Protein 3FFY (pdb70)

Radius of gyration: 12.68 Å; Cα contacts (8 Å, |Δi|>4): 204; chains: 1; bounding box: 30×30×28 Å

Solvent-accessible surface area: 6436 Å² total

CATH classification: 3.30.950.10

Organism: Bacteroides fragilis (strain ATCC 25285 / DSM 2151 / CCUG 4856 / JCM 11019 / LMG 10263 / NCTC 9343 / Onslow / VPI 2553 / EN-2) (NCBI:txid272559)

InterPro domains:
  IPR000878 Tetrapyrrole methylase [PF00590] (3-202)
  IPR008189 rRNA small subunit methyltransferase I [MF_01877] (3-221)
  IPR008189 rRNA small subunit methyltransferase I [PIRSF005917] (2-221)
  IPR008189 rRNA small subunit methyltransferase I [PTHR46111] (2-221)
  IPR008189 rRNA small subunit methyltransferase I [TIGR00096] (4-220)
  IPR008189 rRNA small subunit methyltransferase I [cd11648] (5-220)
  IPR014776 Tetrapyrrole methylase, subdomain 2 [G3DSA:3.30.950.10] (112-224)
  IPR014777 Tetrapyrrole methylase, subdomain 1 [G3DSA:3.40.1010.10] (1-111)
  IPR018063 SAM-dependent methyltransferase RsmI, conserved site [PS01296] (81-92)
  IPR035996 Tetrapyrrole methylase superfamily [SSF53790] (1-219)

Sequence (110 aa):
NATAFVPALVASGLPNEKFCFEGFLPQKKGRTKLKSLVDDEHRRTVFYESPHRRLLKTLTQFAEYFGPEERQVSVSREISKIHEETVRRGTLSELIEHFTATDDPRGEIVIVLAGI

Structure (mmCIF, N/CA/C/O backbone):
data_3FFY
#
_entry.id   3FFY
#
_cell.length_a   60.536
_cell.length_b   60.536
_cell.length_c   96.065
_cell.angle_alpha   90.000
_cell.angle_beta   90.000
_cell.angle_gamma   90.000
#
_symmetry.space_group_name_H-M   'P 41 21 2'
#
loop_
_entity.id
_entity.type
_entity.pdbx_description
1 polymer 'Putative tetrapyrrole (Corrin/porphyrin) methylase'
2 non-polymer 'SULFATE ION'
3 water water
#
loop_
_atom_site.group_PDB
_atom_site.id
_atom_site.type_symbol
_atom_site.label_atom_id
_atom_site.label_alt_id
_atom_site.label_comp_id
_atom_site.label_asym_id
_atom_site.label_entity_id
_atom_site.label_seq_id
_atom_site.pdbx_PDB_ins_code
_atom_site.Cartn_x
_atom_site.Cartn_y
_atom_site.Cartn_z
_atom_site.occupancy
_atom_site.B_iso_or_equiv
_atom_site.auth_seq_id
_atom_site.auth_comp_id
_atom_site.auth_asym_id
_atom_site.auth_atom_id
_atom_site.pdbx_PDB_model_num
ATOM 1 N N . ASN A 1 2 ? 1.522 16.873 12.352 1.00 44.45 111 ASN A N 1
ATOM 2 C CA . ASN A 1 2 ? 2.870 17.457 12.728 1.00 44.11 111 ASN A CA 1
ATOM 3 C C . ASN A 1 2 ? 3.119 18.947 12.333 1.00 42.56 111 ASN A C 1
ATOM 4 O O . ASN A 1 2 ? 3.221 19.298 11.141 1.00 41.36 111 ASN A O 1
ATOM 9 N N . ALA A 1 3 ? 3.266 19.789 13.378 1.00 40.78 112 ALA A N 1
ATOM 10 C CA . ALA A 1 3 ? 3.435 21.266 13.231 1.00 38.80 112 ALA A CA 1
ATOM 11 C C . ALA A 1 3 ? 4.742 21.689 12.515 1.00 36.37 112 ALA A C 1
ATOM 12 O O . ALA A 1 3 ? 4.723 22.633 11.756 1.00 35.85 112 ALA A O 1
ATOM 14 N N . THR A 1 4 ? 5.849 20.978 12.784 1.00 34.88 113 THR A N 1
ATOM 15 C CA . THR A 1 4 ? 7.188 21.265 12.237 1.00 33.61 113 THR A CA 1
ATOM 16 C C . THR A 1 4 ? 7.615 20.251 11.169 1.00 33.20 113 THR A C 1
ATOM 17 O O . THR A 1 4 ? 8.805 20.003 10.938 1.00 32.95 113 THR A O 1
ATOM 21 N N . ALA A 1 5 ? 6.597 19.719 10.489 1.00 32.66 114 ALA A N 1
ATOM 22 C CA . ALA A 1 5 ? 6.750 18.908 9.275 1.00 32.28 114 ALA A CA 1
ATOM 23 C C . ALA A 1 5 ? 7.564 19.630 8.197 1.00 31.37 114 ALA A C 1
ATOM 24 O O . ALA A 1 5 ? 8.199 18.982 7.356 1.00 31.15 114 ALA A O 1
ATOM 26 N N . PHE A 1 6 ? 7.535 20.964 8.205 1.00 29.23 115 PHE A N 1
ATOM 27 C CA . PHE A 1 6 ? 8.294 21.703 7.220 1.00 28.81 115 PHE A CA 1
ATOM 28 C C . PHE A 1 6 ? 9.792 21.461 7.298 1.00 28.28 115 PHE A C 1
ATOM 29 O O . PHE A 1 6 ? 10.453 21.538 6.270 1.00 27.46 115 PHE A O 1
ATOM 37 N N . VAL A 1 7 ? 10.319 21.161 8.485 1.00 29.31 116 VAL A N 1
ATOM 38 C CA . VAL A 1 7 ? 11.784 20.992 8.647 1.00 30.07 116 VAL A CA 1
ATOM 39 C C . VAL A 1 7 ? 12.313 19.875 7.701 1.00 3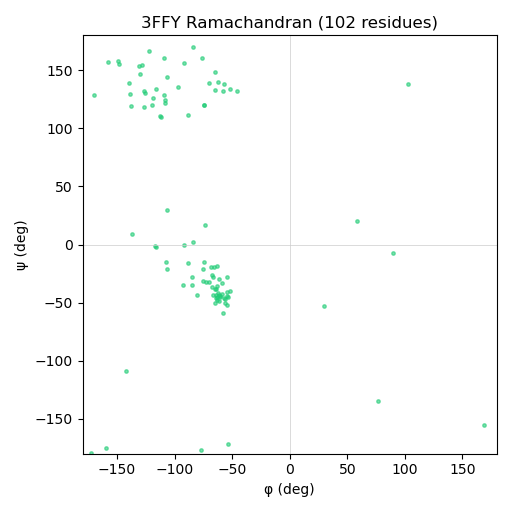0.06 116 VAL A C 1
ATOM 40 O O . VAL A 1 7 ? 13.101 20.144 6.808 1.00 29.08 116 VAL A O 1
ATOM 44 N N . PRO A 1 8 ? 11.809 18.634 7.822 1.00 31.05 117 PRO A N 1
ATOM 45 C CA . PRO A 1 8 ? 12.314 17.641 6.847 1.00 31.89 117 PRO A CA 1
ATOM 46 C C . PRO A 1 8 ? 11.913 17.905 5.388 1.00 31.15 117 PRO A C 1
ATOM 47 O O . PRO A 1 8 ? 12.623 17.494 4.471 1.00 30.65 117 PRO A O 1
ATOM 51 N N . ALA A 1 9 ? 10.769 18.563 5.160 1.00 31.21 118 ALA A N 1
ATOM 52 C CA . ALA A 1 9 ? 10.342 18.909 3.801 1.00 31.19 118 ALA A CA 1
ATOM 53 C C . ALA A 1 9 ? 11.384 19.806 3.146 1.00 30.94 118 ALA A C 1
ATOM 54 O O . ALA A 1 9 ? 11.752 19.595 1.990 1.00 31.32 118 ALA A O 1
ATOM 56 N N . LEU A 1 10 ? 11.873 20.793 3.898 1.00 30.86 119 LEU A N 1
ATOM 57 C CA . LEU A 1 10 ? 12.895 21.691 3.377 1.00 31.56 119 LEU A CA 1
ATOM 58 C C . LEU A 1 10 ? 14.141 20.896 3.000 1.00 32.43 119 LEU A C 1
ATOM 59 O O . LEU A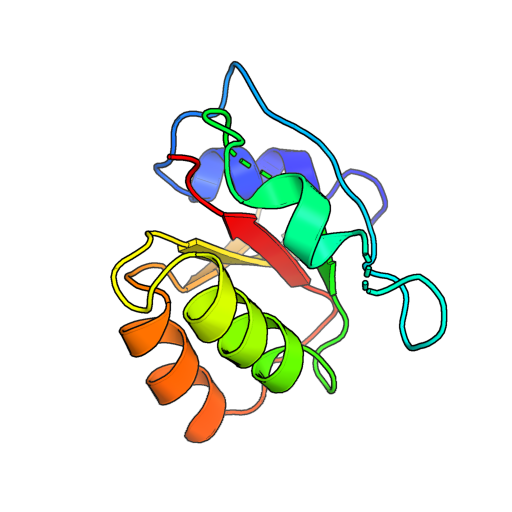 1 10 ? 14.711 21.150 1.954 1.00 32.67 119 LEU A O 1
ATOM 64 N N . VAL A 1 11 ? 14.564 19.970 3.868 1.00 34.20 120 VAL A N 1
ATOM 65 C CA . VAL A 1 11 ? 15.760 19.154 3.614 1.00 36.31 120 VAL A CA 1
ATOM 66 C C . VAL A 1 11 ? 15.616 18.294 2.353 1.00 37.70 120 VAL A C 1
ATOM 67 O O . VAL A 1 11 ? 16.508 18.228 1.537 1.00 40.22 120 VAL A O 1
ATOM 71 N N . ALA A 1 12 ? 14.443 17.688 2.198 1.00 38.51 121 A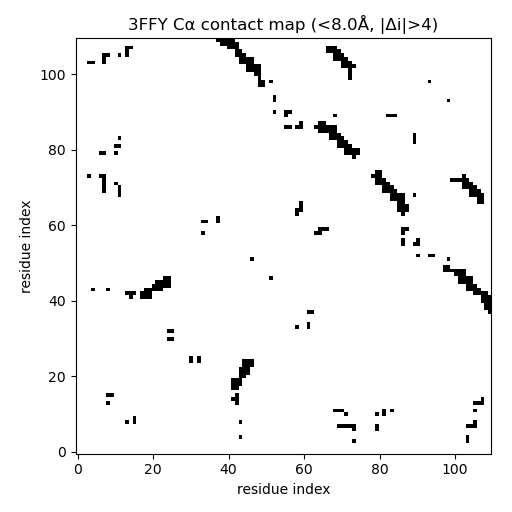LA A N 1
ATOM 72 C CA . ALA A 1 12 ? 14.101 16.807 1.097 1.00 38.79 121 ALA A CA 1
ATOM 73 C C . ALA A 1 12 ? 13.993 17.553 -0.201 1.00 38.31 121 ALA A C 1
ATOM 74 O O . ALA A 1 12 ? 14.048 16.940 -1.264 1.00 37.96 121 ALA A O 1
ATOM 76 N N . SER A 1 13 ? 13.822 18.877 -0.132 1.00 37.68 122 SER A N 1
ATOM 77 C CA . SER A 1 13 ? 13.340 19.632 -1.308 1.00 37.13 122 SER A CA 1
ATOM 78 C C . SER A 1 13 ? 14.386 19.851 -2.391 1.00 37.16 122 SER A C 1
ATOM 79 O O . SER A 1 13 ? 14.050 20.156 -3.534 1.00 36.25 122 SER A O 1
ATOM 82 N N . GLY A 1 14 ? 15.645 19.755 -2.017 1.00 37.39 123 GLY A N 1
ATOM 83 C CA . GLY A 1 14 ? 16.698 20.182 -2.891 1.00 38.96 123 GLY A CA 1
ATOM 84 C C . GLY A 1 14 ? 16.640 21.654 -3.333 1.00 39.63 123 GLY A C 1
ATOM 85 O O . GLY A 1 14 ? 17.266 22.003 -4.347 1.00 41.52 123 GLY A O 1
ATOM 86 N N . LEU A 1 15 ? 15.915 22.508 -2.594 1.00 39.20 124 LEU A N 1
ATOM 87 C CA . LEU A 1 15 ? 15.800 23.951 -2.899 1.00 38.34 124 LEU A CA 1
ATOM 88 C C . LEU A 1 15 ? 16.569 24.747 -1.829 1.00 37.98 124 LEU A C 1
ATOM 89 O O . LEU A 1 15 ? 16.878 24.217 -0.764 1.00 37.04 124 LEU A O 1
ATOM 94 N N . PRO A 1 16 ? 16.925 26.003 -2.125 1.00 38.21 125 PRO A N 1
ATOM 95 C CA . PRO A 1 16 ? 17.656 26.765 -1.080 1.00 39.24 125 PRO A CA 1
ATOM 96 C C . PRO A 1 16 ? 16.800 26.815 0.196 1.00 39.88 125 PRO A C 1
ATOM 97 O O . PRO A 1 16 ? 15.575 27.059 0.130 1.00 39.58 125 PRO A O 1
ATOM 101 N N . ASN A 1 17 ? 17.408 26.506 1.328 1.00 40.92 126 ASN A N 1
ATOM 102 C CA . ASN A 1 17 ? 16.603 26.216 2.517 1.00 42.86 126 ASN A CA 1
ATOM 103 C C . ASN A 1 17 ? 17.109 26.829 3.779 1.00 42.88 126 ASN A C 1
ATOM 104 O O . ASN A 1 17 ? 16.613 26.517 4.866 1.00 43.41 126 ASN A O 1
ATOM 109 N N . GLU A 1 18 ? 18.094 27.693 3.650 1.00 42.85 127 GLU A N 1
ATOM 110 C CA . GLU A 1 18 ? 18.614 28.338 4.810 1.00 43.47 127 GLU A CA 1
ATOM 111 C C . GLU A 1 18 ? 17.866 29.656 4.994 1.00 42.41 127 GLU A C 1
ATOM 112 O O . GLU A 1 18 ? 17.600 30.049 6.144 1.00 42.27 127 GLU A O 1
ATOM 118 N N . LYS A 1 19 ? 17.508 30.308 3.879 1.00 40.34 128 LYS A N 1
ATOM 119 C CA . LYS A 1 19 ? 16.599 31.447 3.903 1.00 38.82 128 LYS A CA 1
ATOM 120 C C . LYS A 1 19 ? 15.273 31.020 3.312 1.00 36.92 128 LYS A C 1
ATOM 121 O O . LYS A 1 19 ? 15.212 30.549 2.159 1.00 36.78 128 LYS A O 1
ATOM 127 N N . PHE A 1 20 ? 14.213 31.165 4.110 1.00 33.85 129 PHE A N 1
ATOM 128 C CA . PHE A 1 20 ? 12.897 30.702 3.691 1.00 31.66 129 PHE A CA 1
ATOM 129 C C . PHE A 1 20 ? 11.789 31.408 4.441 1.00 31.63 129 PHE A C 1
ATOM 130 O O . PHE A 1 20 ? 12.001 31.937 5.551 1.00 30.26 129 PHE A O 1
ATOM 138 N N . CYS A 1 21 ? 10.624 31.410 3.804 1.00 30.92 130 CYS A N 1
ATOM 139 C CA . CYS A 1 21 ? 9.430 32.011 4.329 1.00 31.72 130 CYS A CA 1
ATOM 140 C C . CYS A 1 21 ? 8.413 30.952 4.660 1.00 30.91 130 CYS A C 1
ATOM 141 O O . CYS A 1 21 ? 7.836 30.329 3.763 1.00 31.15 130 CYS A O 1
ATOM 144 N N . PHE A 1 22 ? 8.181 30.746 5.948 1.00 30.77 131 PHE A N 1
ATOM 145 C CA . PHE A 1 22 ? 7.086 29.889 6.336 1.00 30.18 131 PHE A CA 1
ATOM 146 C C . PHE A 1 22 ? 5.822 30.690 6.085 1.00 30.40 131 PHE A C 1
ATOM 147 O O . PHE A 1 22 ? 5.654 31.758 6.653 1.00 29.60 131 PHE A O 1
ATOM 155 N N . GLU A 1 23 ? 4.952 30.175 5.214 1.00 30.95 132 GLU A N 1
ATOM 156 C CA . GLU A 1 23 ? 3.678 30.846 4.919 1.00 32.20 132 GLU A CA 1
ATOM 157 C C . GLU A 1 23 ? 2.467 30.138 5.549 1.00 33.31 132 GLU A C 1
ATOM 158 O O . GLU A 1 23 ? 1.415 30.741 5.745 1.00 33.76 132 GLU A O 1
ATOM 164 N N . GLY A 1 24 ? 2.607 28.859 5.892 1.00 34.82 133 GLY A N 1
ATOM 165 C CA . GLY A 1 24 ? 1.509 28.107 6.526 1.00 34.59 133 GLY A CA 1
ATOM 166 C C . GLY A 1 24 ? 0.457 27.722 5.500 1.00 34.21 133 GLY A C 1
ATOM 167 O O . GLY A 1 24 ? 0.774 27.284 4.417 1.00 33.72 133 GLY A O 1
ATOM 168 N N . PHE A 1 25 ? -0.801 27.926 5.845 1.00 34.16 134 PHE A N 1
ATOM 169 C CA . PHE A 1 25 ? -1.921 27.596 4.991 1.00 34.51 134 PHE A CA 1
ATOM 170 C C . PHE A 1 25 ? -2.343 28.836 4.262 1.00 34.10 134 PHE A C 1
ATOM 171 O O . PHE A 1 25 ? -2.453 29.904 4.865 1.00 34.24 134 PHE A O 1
ATOM 179 N N . LEU A 1 26 ? -2.593 28.709 2.973 1.00 33.52 135 LEU A N 1
ATOM 180 C CA . LEU A 1 26 ? -3.214 29.785 2.206 1.00 33.59 135 LEU A CA 1
ATOM 181 C C . LEU A 1 26 ? -4.623 30.043 2.685 1.00 34.23 135 LEU A C 1
ATOM 182 O O . LEU A 1 26 ? -5.340 29.133 3.150 1.00 35.25 135 LEU A O 1
ATOM 187 N N . PRO A 1 27 ? -5.044 31.289 2.592 1.00 34.57 136 PRO A N 1
ATOM 188 C CA . PRO A 1 27 ? -6.437 31.560 2.782 1.00 35.09 136 PRO A CA 1
ATOM 189 C C . PRO A 1 27 ? -7.256 30.742 1.798 1.00 36.30 136 PRO A C 1
ATOM 190 O O . PRO A 1 27 ? -6.869 30.616 0.642 1.00 35.21 136 PRO A O 1
ATOM 194 N N . GLN A 1 28 ? -8.361 30.170 2.261 1.00 37.73 137 GLN A N 1
ATOM 195 C CA . GLN A 1 28 ? -9.213 29.344 1.409 1.00 39.52 137 GLN A CA 1
ATOM 196 C C . GLN A 1 28 ? -10.036 30.192 0.468 1.00 39.81 137 GLN A C 1
ATOM 197 O O . GLN A 1 28 ? -10.367 29.751 -0.639 1.00 39.69 137 GLN A O 1
ATOM 203 N N . LYS A 1 29 ? -10.392 31.397 0.929 1.00 40.61 138 LYS A N 1
ATOM 204 C CA . LYS A 1 29 ? -11.300 32.283 0.193 1.00 41.09 138 LYS A CA 1
ATOM 205 C C . LYS A 1 29 ? -10.826 33.737 0.346 1.00 40.45 138 LYS A C 1
ATOM 206 O O . LYS A 1 29 ? -9.791 34.120 -0.207 1.00 39.95 138 LYS A O 1
ATOM 212 N N . LYS A 1 30 ? -11.559 34.552 1.099 1.00 39.88 139 LYS A N 1
ATOM 213 C CA . LYS A 1 30 ? -11.136 35.931 1.324 1.00 39.77 139 LYS A CA 1
ATOM 214 C C . LYS A 1 30 ? -9.640 35.986 1.686 1.00 38.48 139 LYS A C 1
ATOM 215 O O . LYS A 1 30 ? -9.157 35.187 2.503 1.00 37.97 139 LYS A O 1
ATOM 221 N N . GLY A 1 31 ? -8.919 36.892 1.021 1.00 37.13 140 GLY A N 1
ATOM 222 C CA . GLY A 1 31 ? -7.502 37.125 1.275 1.00 36.13 140 GLY A CA 1
ATOM 223 C C . GLY A 1 31 ? -6.556 36.263 0.450 1.00 35.68 140 GLY A C 1
ATOM 224 O O . GLY A 1 31 ? -5.354 36.488 0.485 1.00 36.26 140 GLY A O 1
ATOM 225 N N . ARG A 1 32 ? -7.082 35.292 -0.300 1.00 34.49 141 ARG A N 1
ATOM 226 C CA . ARG A 1 32 ? -6.234 34.290 -0.981 1.00 33.72 141 ARG A CA 1
ATOM 227 C C . ARG A 1 32 ? -5.493 34.809 -2.186 1.00 33.16 141 ARG A C 1
ATOM 228 O O . ARG A 1 32 ? -4.286 34.595 -2.309 1.00 31.68 141 ARG A O 1
ATOM 244 N N . THR A 1 34 ? -5.044 37.954 -2.820 1.00 33.93 143 THR A N 1
ATOM 245 C CA . THR A 1 34 ? -4.119 38.929 -2.254 1.00 33.68 143 THR A CA 1
ATOM 246 C C . THR A 1 34 ? -2.816 38.308 -1.772 1.00 33.77 143 THR A C 1
ATOM 247 O O . THR A 1 34 ? -1.755 38.765 -2.148 1.00 34.34 143 THR A O 1
ATOM 251 N N . LYS A 1 35 ? -2.890 37.278 -0.937 1.00 33.30 144 LYS A N 1
ATOM 252 C CA . LYS A 1 35 ? -1.694 36.590 -0.514 1.00 33.74 144 LYS A CA 1
ATOM 253 C C . LYS A 1 35 ? -0.878 36.110 -1.710 1.00 33.44 144 LYS A C 1
ATOM 254 O O . LYS A 1 35 ? 0.332 36.250 -1.712 1.00 33.78 144 LYS A O 1
ATOM 260 N N . LEU A 1 36 ? -1.523 35.525 -2.716 1.00 33.31 145 LEU A N 1
ATOM 261 C CA . LEU A 1 36 ? -0.775 34.948 -3.858 1.00 33.20 145 LEU A CA 1
ATOM 262 C C . LEU A 1 36 ? -0.064 36.054 -4.613 1.00 33.27 145 LEU A C 1
ATOM 263 O O . LEU A 1 36 ? 1.147 35.987 -4.906 1.00 32.50 145 LEU A O 1
ATOM 268 N N . LYS A 1 37 ? -0.859 37.073 -4.916 1.00 33.91 146 LYS A N 1
ATOM 269 C CA . LYS A 1 37 ? -0.398 38.273 -5.583 1.00 34.93 146 LYS A CA 1
ATOM 270 C C . LYS A 1 37 ? 0.801 38.823 -4.818 1.00 34.53 146 LYS A C 1
ATOM 271 O O . LYS A 1 37 ? 1.782 39.271 -5.423 1.00 35.20 146 LYS A O 1
ATOM 277 N N . SER A 1 38 ? 0.727 38.769 -3.484 1.00 34.01 147 SER A N 1
ATOM 278 C CA . SER A 1 38 ? 1.773 39.345 -2.628 1.00 33.13 147 SER A CA 1
ATOM 279 C C . SER A 1 38 ? 3.106 38.585 -2.743 1.00 33.11 147 SER A C 1
ATOM 280 O O . SER A 1 38 ? 4.179 39.178 -2.542 1.00 33.40 147 SER A O 1
ATOM 283 N N . LEU A 1 39 ? 3.062 37.300 -3.108 1.00 31.99 148 LEU A N 1
ATOM 284 C CA . LEU A 1 39 ? 4.294 36.479 -3.098 1.00 31.64 148 LEU A CA 1
ATOM 285 C C . LEU A 1 39 ? 5.059 36.457 -4.428 1.00 31.49 148 LEU A C 1
ATOM 286 O O . LEU A 1 39 ? 6.140 35.827 -4.551 1.00 30.89 148 LEU A O 1
ATOM 291 N N . VAL A 1 40 ? 4.507 37.170 -5.408 1.00 32.00 149 VAL A N 1
ATOM 292 C CA . VAL A 1 40 ? 5.003 37.115 -6.792 1.00 32.07 149 VAL A CA 1
ATOM 293 C C . VAL A 1 40 ? 6.483 37.514 -6.973 1.00 32.18 149 VAL A C 1
ATOM 294 O O . VAL A 1 40 ? 7.161 36.917 -7.809 1.00 32.76 149 VAL A O 1
ATOM 298 N N . ASP A 1 41 ? 6.982 38.453 -6.156 1.00 32.00 150 ASP A N 1
ATOM 299 C CA A ASP A 1 41 ? 8.363 38.945 -6.242 0.50 32.26 150 ASP A CA 1
ATOM 300 C CA B ASP A 1 41 ? 8.389 38.910 -6.259 0.50 32.17 150 ASP A CA 1
ATOM 301 C C . ASP A 1 41 ? 9.269 38.383 -5.125 1.00 32.12 150 ASP A C 1
ATOM 302 O O . ASP A 1 41 ? 10.375 38.869 -4.902 1.00 31.97 150 ASP A O 1
ATOM 311 N N . GLU A 1 42 ? 8.801 37.342 -4.437 1.00 32.25 151 GLU A N 1
ATOM 312 C CA . GLU A 1 42 ? 9.543 36.751 -3.329 1.00 31.28 151 GLU A CA 1
ATOM 313 C C . GLU A 1 42 ? 10.704 35.949 -3.888 1.00 31.02 151 GLU A C 1
ATOM 314 O O . GLU A 1 42 ? 10.484 35.016 -4.662 1.00 30.44 151 GLU A O 1
ATOM 320 N N . HIS A 1 43 ? 11.928 36.307 -3.511 1.00 30.25 152 HIS A N 1
ATOM 321 C CA . HIS A 1 43 ? 13.107 35.580 -3.976 1.00 31.20 152 HIS A CA 1
ATOM 322 C C . HIS A 1 43 ? 13.486 34.383 -3.083 1.00 30.41 152 HIS A C 1
ATOM 323 O O . HIS A 1 43 ? 14.263 33.537 -3.492 1.00 30.16 152 HIS A O 1
ATOM 330 N N . ARG A 1 44 ? 12.955 34.312 -1.862 1.00 30.72 153 ARG A N 1
ATOM 331 C CA A ARG A 1 44 ? 13.265 33.205 -0.940 0.50 30.31 153 ARG A CA 1
ATOM 332 C CA B ARG A 1 44 ? 13.273 33.201 -0.961 0.50 30.48 153 ARG A CA 1
ATOM 333 C C . ARG A 1 44 ? 12.322 32.024 -1.212 1.00 29.65 153 ARG A C 1
ATOM 334 O O . ARG A 1 44 ? 11.215 32.218 -1.659 1.00 28.40 153 ARG A O 1
ATOM 349 N N . THR A 1 45 ? 12.795 30.807 -0.910 1.00 29.04 154 THR A N 1
ATOM 350 C CA . THR A 1 45 ? 11.957 29.605 -0.853 1.00 28.47 154 THR A CA 1
ATOM 351 C C . THR A 1 45 ? 10.779 29.882 0.083 1.00 27.16 154 THR A C 1
ATOM 352 O O . THR A 1 45 ? 10.936 30.516 1.097 1.00 27.55 154 THR A O 1
ATOM 364 N N . VAL A 1 47 ? 7.422 28.143 2.132 1.00 27.24 156 VAL A N 1
ATOM 365 C CA . VAL A 1 47 ? 6.928 26.873 2.642 1.00 28.16 156 VAL A CA 1
ATOM 366 C C . VAL A 1 47 ? 5.484 27.048 3.053 1.00 28.19 156 VAL A C 1
ATOM 367 O O . VAL A 1 47 ? 5.129 28.001 3.789 1.00 29.10 156 VAL A O 1
ATOM 371 N N . PHE A 1 48 ? 4.656 26.146 2.536 1.00 27.81 157 PHE A N 1
ATOM 372 C CA . PHE A 1 48 ? 3.208 26.128 2.802 1.00 28.08 157 PHE A CA 1
ATOM 373 C C . PHE A 1 48 ? 2.802 24.727 3.266 1.00 28.58 157 PHE A C 1
ATOM 374 O O . PHE A 1 48 ? 3.439 23.733 2.905 1.00 27.02 157 PHE A O 1
ATOM 382 N N . TYR A 1 49 ? 1.704 24.674 4.021 1.00 29.83 158 TYR A N 1
ATOM 383 C CA . TYR A 1 49 ? 0.985 23.432 4.361 1.00 30.32 158 TYR A CA 1
ATOM 384 C C . TYR A 1 49 ? -0.296 23.401 3.569 1.00 31.11 158 TYR A C 1
ATOM 385 O O . TYR A 1 49 ? -0.919 24.452 3.337 1.00 30.89 158 TYR A O 1
ATOM 394 N N . GLU A 1 50 ? -0.688 22.203 3.148 1.00 30.82 159 GLU A N 1
ATOM 395 C CA . GLU A 1 50 ? -1.892 22.047 2.362 1.00 30.73 159 GLU A CA 1
ATOM 396 C C . GLU A 1 50 ? -2.556 20.693 2.634 1.00 31.31 159 GLU A C 1
ATOM 397 O O . GLU A 1 50 ? -1.900 19.718 3.054 1.00 30.08 159 GLU A O 1
ATOM 403 N N . SER A 1 51 ? -3.861 20.641 2.389 1.00 31.78 160 SER A N 1
ATOM 404 C CA . SER A 1 51 ? -4.599 19.394 2.512 1.00 32.11 160 SER A CA 1
ATOM 405 C C . SER A 1 51 ? -4.629 18.674 1.174 1.00 32.74 160 SER A C 1
ATOM 406 O O . SER A 1 51 ? -4.433 19.297 0.091 1.00 31.99 160 SER A O 1
ATOM 409 N N . PRO A 1 52 ? -4.815 17.351 1.223 1.00 33.13 161 PRO A N 1
ATOM 410 C CA . PRO A 1 52 ? -4.699 16.585 -0.027 1.00 33.74 161 PRO A CA 1
ATOM 411 C C . PRO A 1 52 ? -5.776 16.984 -1.058 1.00 34.16 161 PRO A C 1
ATOM 412 O O . PRO A 1 52 ? -5.498 17.014 -2.255 1.00 34.33 161 PRO A O 1
ATOM 416 N N . HIS A 1 53 ? -6.980 17.309 -0.593 1.00 34.62 162 HIS A N 1
ATOM 417 C CA . HIS A 1 53 ? -8.059 17.667 -1.511 1.00 35.53 162 HIS A CA 1
ATOM 418 C C . HIS A 1 53 ? -7.921 19.051 -2.117 1.00 33.81 162 HIS A C 1
ATOM 419 O O . HIS A 1 53 ? -8.612 19.355 -3.075 1.00 33.57 162 HIS A O 1
ATOM 426 N N . ARG A 1 54 ? -7.062 19.889 -1.549 1.00 32.36 163 ARG A N 1
ATOM 427 C CA A ARG A 1 54 ? -6.852 21.256 -2.037 0.60 32.10 163 ARG A CA 1
ATOM 428 C CA B ARG A 1 54 ? -6.887 21.240 -2.037 0.40 31.59 163 ARG A CA 1
ATOM 429 C C . ARG A 1 54 ? -5.551 21.393 -2.793 1.00 31.02 163 ARG A C 1
ATOM 430 O O . ARG A 1 54 ? -5.313 22.412 -3.426 1.00 30.90 163 ARG A O 1
ATOM 445 N N . LEU A 1 55 ? -4.692 20.375 -2.750 1.00 29.27 164 LEU A N 1
ATOM 446 C CA . LEU A 1 55 ? -3.353 20.533 -3.337 1.00 28.96 164 LEU A CA 1
ATOM 447 C C . LEU A 1 55 ? -3.339 20.927 -4.809 1.00 28.52 164 LEU A C 1
ATOM 448 O O . LEU A 1 55 ? -2.599 21.830 -5.199 1.00 28.16 164 LEU A O 1
ATOM 453 N N . LEU A 1 56 ? -4.157 20.268 -5.634 1.00 28.71 165 LEU A N 1
ATOM 454 C CA . LEU A 1 56 ? -4.082 20.478 -7.072 1.00 29.24 165 LEU A CA 1
ATOM 455 C C . LEU A 1 56 ? -4.451 21.915 -7.396 1.00 29.81 165 LEU A C 1
ATOM 456 O O . LEU A 1 56 ? -3.761 22.553 -8.171 1.00 31.00 165 LEU A O 1
ATOM 461 N N . LYS A 1 57 ? -5.529 22.419 -6.808 1.00 29.39 166 LYS A N 1
ATOM 462 C CA . LYS A 1 57 ? -5.914 23.846 -6.975 1.00 29.48 166 LYS A CA 1
ATOM 463 C C . LYS A 1 57 ? -4.763 24.782 -6.607 1.00 28.55 166 LYS A C 1
ATOM 464 O O . LYS A 1 57 ? -4.401 25.659 -7.396 1.00 28.14 166 LYS A O 1
ATOM 470 N N . THR A 1 58 ? -4.198 24.575 -5.416 1.00 27.71 167 THR A N 1
ATOM 471 C CA . THR A 1 58 ? -3.080 25.408 -4.960 1.00 27.60 167 THR A CA 1
ATOM 472 C C . THR A 1 58 ? -1.906 25.376 -5.973 1.00 28.11 167 THR A C 1
ATOM 473 O O . THR A 1 58 ? -1.347 26.426 -6.325 1.00 27.27 167 THR A O 1
ATOM 477 N N . LEU A 1 59 ? -1.538 24.171 -6.429 1.00 28.30 168 LEU A N 1
ATOM 478 C CA . LEU A 1 59 ? -0.440 24.010 -7.393 1.00 28.23 168 LEU A CA 1
ATOM 479 C C . LEU A 1 59 ? -0.762 24.668 -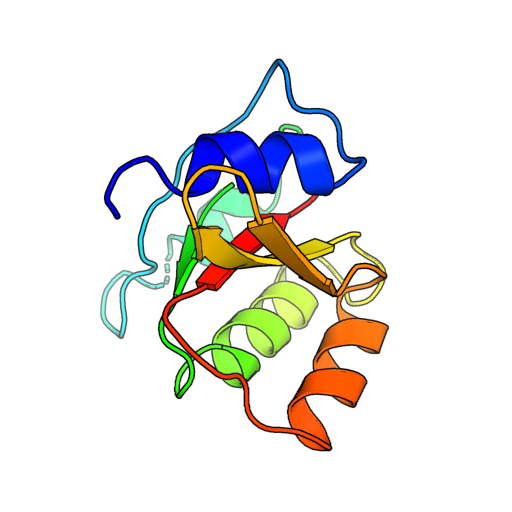8.713 1.00 28.28 168 LEU A C 1
ATOM 480 O O . LEU A 1 59 ? 0.101 25.297 -9.312 1.00 28.53 168 LEU A O 1
ATOM 485 N N . THR A 1 60 ? -2.026 24.565 -9.138 1.00 28.71 169 THR A N 1
ATOM 486 C CA . THR A 1 60 ? -2.462 25.203 -10.368 1.00 28.44 169 THR A CA 1
ATOM 487 C C . THR A 1 60 ? -2.337 26.716 -10.247 1.00 28.52 169 THR A C 1
ATOM 488 O O . THR A 1 60 ? -1.776 27.388 -11.107 1.00 27.89 169 THR A O 1
ATOM 492 N N . GLN A 1 61 ? -2.825 27.256 -9.145 1.00 28.97 170 GLN A N 1
ATOM 493 C CA . GLN A 1 61 ? -2.738 28.703 -8.967 1.00 28.94 170 GLN A CA 1
ATOM 494 C C . GLN A 1 61 ? -1.290 29.166 -8.787 1.00 28.90 170 GLN A C 1
ATOM 495 O O . GLN A 1 61 ? -0.928 30.249 -9.232 1.00 29.44 170 GLN A O 1
ATOM 501 N N . PHE A 1 62 ? -0.479 28.373 -8.098 1.00 28.56 171 PHE A N 1
ATOM 502 C CA . PHE A 1 62 ? 0.954 28.631 -8.030 1.00 28.81 171 PHE A CA 1
ATOM 503 C C . PHE A 1 62 ? 1.533 28.755 -9.463 1.00 28.93 171 PHE A C 1
ATOM 504 O O . PHE A 1 62 ? 2.332 29.683 -9.763 1.00 27.95 171 PHE A O 1
ATOM 512 N N . ALA A 1 63 ? 1.147 27.836 -10.362 1.00 28.90 172 ALA A N 1
ATOM 513 C CA . ALA A 1 63 ? 1.625 27.914 -11.760 1.00 28.71 172 ALA A CA 1
ATOM 514 C C . ALA A 1 63 ? 1.141 29.203 -12.383 1.00 29.51 172 ALA A C 1
ATOM 515 O O . ALA A 1 63 ? 1.868 29.869 -13.115 1.00 28.85 172 ALA A O 1
ATOM 517 N N . GLU A 1 64 ? -0.105 29.570 -12.115 1.00 30.68 173 GLU A N 1
ATOM 518 C CA . GLU A 1 64 ? -0.623 30.796 -12.728 1.00 30.92 173 GLU A CA 1
ATOM 519 C C . GLU A 1 64 ? 0.161 32.018 -12.237 1.00 31.52 173 GLU A C 1
ATOM 520 O O . GLU A 1 64 ? 0.530 32.863 -13.032 1.00 31.63 173 GLU A O 1
ATOM 526 N N . TYR A 1 65 ? 0.442 32.092 -10.933 1.00 32.08 174 TYR A N 1
ATOM 527 C CA . TYR A 1 65 ? 1.126 33.265 -10.315 1.00 32.19 174 TYR A CA 1
ATOM 528 C C . TYR A 1 65 ? 2.662 33.249 -10.392 1.00 31.99 174 TYR A C 1
ATOM 529 O O . TYR A 1 65 ? 3.287 34.303 -10.510 1.00 32.62 174 TYR A O 1
ATOM 538 N N . PHE A 1 66 ? 3.271 32.078 -10.295 1.00 30.64 175 PHE A N 1
ATOM 539 C CA . PHE A 1 66 ? 4.716 31.998 -10.272 1.00 30.73 175 PHE A CA 1
ATOM 540 C C . PHE A 1 66 ? 5.303 31.454 -11.555 1.00 30.00 175 PHE A C 1
ATOM 541 O O . PHE A 1 66 ? 6.519 31.563 -11.769 1.00 30.53 175 PHE A O 1
ATOM 549 N N . GLY A 1 67 ? 4.463 30.847 -12.397 1.00 29.20 176 GLY A N 1
ATOM 550 C CA . GLY A 1 67 ? 4.912 30.293 -13.677 1.00 28.23 176 GLY A CA 1
ATOM 551 C C . GLY A 1 67 ? 5.034 28.783 -13.591 1.00 28.08 176 GLY A C 1
ATOM 552 O O . GLY A 1 67 ? 5.530 28.272 -12.582 1.00 27.53 176 GLY A O 1
ATOM 553 N N . PRO A 1 68 ? 4.590 28.044 -14.640 1.00 28.45 177 PRO A N 1
ATOM 554 C CA . PRO A 1 68 ? 4.589 26.539 -14.565 1.00 29.18 177 PRO A CA 1
ATOM 555 C C . PRO A 1 68 ? 5.987 25.896 -14.425 1.00 28.87 177 PRO A C 1
ATOM 556 O O . PRO A 1 68 ? 6.119 24.745 -14.016 1.00 29.07 177 PRO A O 1
ATOM 560 N N . GLU A 1 69 ? 7.010 26.659 -14.763 1.00 28.49 178 GLU A N 1
ATOM 561 C CA A GLU A 1 69 ? 8.390 26.169 -14.731 0.50 28.51 178 GLU A CA 1
ATOM 562 C CA B GLU A 1 69 ? 8.395 26.204 -14.729 0.50 28.66 178 GLU A CA 1
ATOM 563 C C . GLU A 1 69 ? 9.033 26.339 -13.338 1.00 27.77 178 GLU A C 1
ATOM 564 O O . GLU A 1 69 ? 10.148 25.865 -13.106 1.00 26.70 178 GLU A O 1
ATOM 575 N N . ARG A 1 70 ? 8.346 26.994 -12.407 1.00 28.18 179 ARG A N 1
ATOM 576 C CA . ARG A 1 70 ? 8.920 27.193 -11.066 1.00 27.66 179 ARG A CA 1
ATOM 577 C C . ARG A 1 70 ? 9.088 25.869 -10.364 1.00 28.73 179 ARG A C 1
ATOM 578 O O . ARG A 1 70 ? 8.165 25.041 -10.323 1.00 29.54 179 ARG A O 1
ATOM 586 N N . GLN A 1 71 ? 10.267 25.690 -9.779 1.00 28.94 180 GLN A N 1
ATOM 587 C CA . GLN A 1 71 ? 10.572 24.498 -9.021 1.00 28.65 180 GLN A CA 1
ATOM 588 C C . GLN A 1 71 ? 9.795 24.431 -7.723 1.00 28.59 180 GLN A C 1
ATOM 589 O O . GLN A 1 71 ? 9.586 25.438 -7.030 1.00 28.35 180 GLN A O 1
ATOM 595 N N . VAL A 1 72 ? 9.329 23.210 -7.419 1.00 28.00 181 VAL A N 1
ATOM 596 C CA . VAL A 1 72 ? 8.530 22.946 -6.270 1.00 27.41 181 VAL A CA 1
ATOM 597 C C . VAL A 1 72 ? 8.788 21.530 -5.788 1.00 28.65 181 VAL A C 1
ATOM 598 O O . VAL A 1 72 ? 9.271 20.653 -6.564 1.00 28.53 181 VAL A O 1
ATOM 602 N N . SER A 1 73 ? 8.492 21.297 -4.509 1.00 30.16 182 SER A N 1
ATOM 603 C CA . SER A 1 73 ? 8.655 19.983 -3.865 1.00 31.86 182 SER A CA 1
ATOM 604 C C . SER A 1 73 ? 7.424 19.802 -2.991 1.00 32.68 182 SER A C 1
ATOM 605 O O . SER A 1 73 ? 7.132 20.683 -2.163 1.00 32.38 182 SER A O 1
ATOM 608 N N . VAL A 1 74 ? 6.753 18.664 -3.117 1.00 31.80 183 VAL A N 1
ATOM 609 C CA . VAL A 1 74 ? 5.629 18.370 -2.259 1.00 31.23 183 VAL A CA 1
ATOM 610 C C . VAL A 1 74 ? 5.977 17.109 -1.469 1.00 30.95 183 VAL A C 1
ATOM 611 O O . VAL A 1 74 ? 6.418 16.082 -2.041 1.00 30.32 183 VAL A O 1
ATOM 615 N N . SER A 1 75 ? 5.859 17.228 -0.157 1.00 30.86 184 SER A N 1
ATOM 616 C CA . SER A 1 75 ? 6.321 16.206 0.741 1.00 32.09 184 SER A CA 1
ATOM 617 C C . SER A 1 75 ? 5.275 15.795 1.768 1.00 33.18 184 SER A C 1
ATOM 618 O O . SER A 1 75 ? 4.484 16.602 2.315 1.00 31.20 184 SER A O 1
ATOM 621 N N . ARG A 1 76 ? 5.361 14.520 2.088 1.00 34.54 185 ARG A N 1
ATOM 622 C CA . ARG A 1 76 ? 4.545 13.963 3.111 1.00 36.58 185 ARG A CA 1
ATOM 623 C C . ARG A 1 76 ? 5.432 13.275 4.115 1.00 36.79 185 ARG A C 1
ATOM 624 O O . ARG A 1 76 ? 6.344 12.507 3.771 1.00 36.27 185 ARG A O 1
ATOM 632 N N . GLU A 1 77 ? 5.209 13.599 5.372 1.00 38.00 186 GLU A N 1
ATOM 633 C CA . GLU A 1 77 ? 6.023 13.051 6.410 1.00 40.17 186 GLU A CA 1
ATOM 634 C C . GLU A 1 77 ? 5.414 11.719 6.861 1.00 40.58 186 GLU A C 1
ATOM 635 O O . GLU A 1 77 ? 4.329 11.709 7.420 1.00 42.55 186 GLU A O 1
ATOM 641 N N . ILE A 1 78 ? 6.063 10.593 6.600 1.00 40.15 187 ILE A N 1
ATOM 642 C CA . ILE A 1 78 ? 5.535 9.307 7.087 1.00 38.93 187 ILE A CA 1
ATOM 643 C C . ILE A 1 78 ? 5.988 9.062 8.522 1.00 38.77 187 ILE A C 1
ATOM 644 O O . ILE A 1 78 ? 5.301 8.379 9.254 1.00 39.33 187 ILE A O 1
ATOM 649 N N . SER A 1 79 ? 7.133 9.600 8.937 1.00 37.55 188 SER A N 1
ATOM 650 C CA . SER A 1 79 ? 7.520 9.553 10.331 1.00 37.29 188 SER A CA 1
ATOM 651 C C . SER A 1 79 ? 8.540 10.638 10.517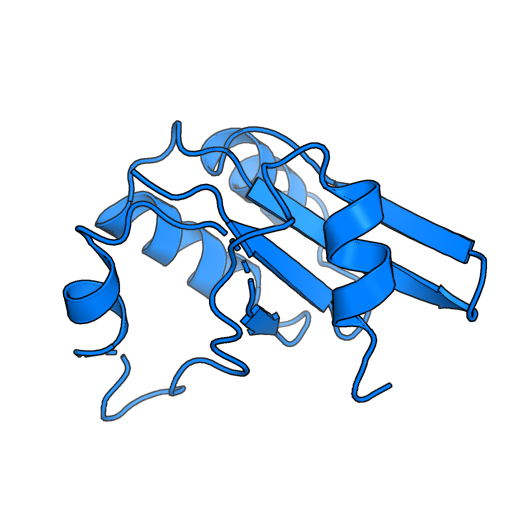 1.00 36.97 188 SER A C 1
ATOM 652 O O . SER A 1 79 ? 8.817 11.404 9.585 1.00 36.78 188 SER A O 1
ATOM 655 N N . LYS A 1 80 ? 9.122 10.725 11.702 1.00 36.29 189 LYS A N 1
ATOM 656 C CA . LYS A 1 80 ? 10.125 11.774 11.906 1.00 36.21 189 LYS A CA 1
ATOM 657 C C . LYS A 1 80 ? 11.395 11.567 11.041 1.00 35.01 189 LYS A C 1
ATOM 658 O O . LYS A 1 80 ? 12.175 12.529 10.823 1.00 35.31 189 LYS A O 1
ATOM 664 N N . ILE A 1 81 ? 11.608 10.332 10.566 1.00 32.24 190 ILE A N 1
ATOM 665 C CA . ILE A 1 81 ? 12.739 10.060 9.694 1.00 28.87 190 ILE A CA 1
ATOM 666 C C . ILE A 1 81 ? 12.396 9.593 8.276 1.00 28.04 190 ILE A C 1
ATOM 667 O O . ILE A 1 81 ? 13.288 9.444 7.477 1.00 26.29 190 ILE A O 1
ATOM 672 N N . HIS A 1 82 ? 11.110 9.448 7.951 1.00 26.62 191 HIS A N 1
ATOM 673 C CA . HIS A 1 82 ? 10.681 8.797 6.748 1.00 26.39 191 HIS A CA 1
ATOM 674 C C . HIS A 1 82 ? 9.750 9.732 5.996 1.00 27.62 191 HIS A C 1
ATOM 675 O O . HIS A 1 82 ? 8.736 10.169 6.509 1.00 28.15 191 HIS A O 1
ATOM 682 N N . GLU A 1 83 ? 10.150 10.103 4.797 1.00 28.37 192 GLU A N 1
ATOM 683 C CA . GLU A 1 83 ? 9.462 11.142 4.036 1.00 29.96 192 GLU A CA 1
ATOM 684 C C . GLU A 1 83 ? 9.213 10.607 2.647 1.00 29.86 192 GLU A C 1
ATOM 685 O O . GLU A 1 83 ? 9.901 9.732 2.155 1.00 29.46 192 GLU A O 1
ATOM 691 N N . GLU A 1 84 ? 8.195 11.129 2.015 1.00 30.74 193 GLU A N 1
ATOM 692 C CA . GLU A 1 84 ? 7.868 10.809 0.663 1.00 32.65 193 GLU A CA 1
ATOM 693 C C . GLU A 1 84 ? 7.781 12.140 -0.077 1.00 31.90 193 GLU A C 1
ATOM 694 O O . GLU A 1 84 ? 7.139 13.067 0.416 1.00 32.36 193 GLU A O 1
ATOM 700 N N . THR A 1 85 ? 8.420 12.254 -1.230 1.00 30.46 194 THR A N 1
ATOM 701 C CA . THR A 1 85 ? 8.551 13.539 -1.875 1.00 30.80 194 THR A CA 1
ATOM 702 C C . THR A 1 85 ? 8.367 13.461 -3.376 1.00 30.59 194 THR A C 1
ATOM 703 O O . THR A 1 85 ? 8.816 12.496 -4.024 1.00 30.27 194 THR A O 1
ATOM 707 N N . VAL A 1 86 ? 7.655 14.467 -3.909 1.00 30.38 195 VAL A N 1
ATOM 708 C CA . VAL A 1 86 ? 7.486 14.690 -5.374 1.00 29.44 195 VAL A CA 1
ATOM 709 C C . VAL A 1 86 ? 8.063 16.046 -5.707 1.00 30.80 195 VAL A C 1
ATOM 710 O O . VAL A 1 86 ? 7.644 17.061 -5.108 1.00 30.89 195 VAL A O 1
ATOM 714 N N . ARG A 1 87 ? 9.072 16.076 -6.578 1.00 31.89 196 ARG A N 1
ATOM 715 C CA A ARG A 1 87 ? 9.745 17.344 -6.929 0.60 33.71 196 ARG A CA 1
ATOM 716 C CA B ARG A 1 87 ? 9.684 17.357 -6.942 0.40 32.84 196 ARG A CA 1
ATOM 717 C C . ARG A 1 87 ? 9.944 17.489 -8.416 1.00 32.29 196 ARG A C 1
ATOM 718 O O . ARG A 1 87 ? 10.217 16.512 -9.108 1.00 33.18 196 ARG A O 1
ATOM 733 N N . GLY A 1 88 ? 9.797 18.719 -8.890 1.00 30.91 197 GLY A N 1
ATOM 734 C CA . GLY A 1 88 ? 9.974 19.072 -10.268 1.00 29.93 197 GLY A CA 1
ATOM 735 C C . GLY A 1 88 ? 9.453 20.478 -10.490 1.00 29.45 197 GLY A C 1
ATOM 736 O O . GLY A 1 88 ? 9.416 21.290 -9.575 1.00 29.28 197 GLY A O 1
ATOM 737 N N . THR A 1 89 ? 9.069 20.761 -11.714 1.00 28.64 198 THR A N 1
ATOM 738 C CA . THR A 1 89 ? 8.413 22.021 -12.013 1.00 28.61 198 THR A CA 1
ATOM 739 C C . THR A 1 89 ? 6.958 21.937 -11.511 1.00 28.84 198 THR A C 1
ATOM 740 O O . THR A 1 89 ? 6.407 20.826 -11.253 1.00 26.89 198 THR A O 1
ATOM 744 N N . LEU A 1 90 ? 6.336 23.104 -11.338 1.00 27.76 199 LEU A N 1
ATOM 745 C CA . LEU A 1 90 ? 4.918 23.136 -11.007 1.00 27.67 199 LEU A CA 1
ATOM 746 C C . LEU A 1 90 ? 4.095 22.329 -12.063 1.00 28.10 199 LEU A C 1
ATOM 747 O O . LEU A 1 90 ? 3.164 21.600 -11.726 1.00 27.34 199 LEU A O 1
ATOM 752 N N . SER A 1 91 ? 4.458 22.487 -13.312 1.00 27.96 200 SER A N 1
ATOM 753 C CA . SER A 1 91 ? 3.835 21.765 -14.414 1.00 29.86 200 SER A CA 1
ATOM 754 C C . SER A 1 91 ? 3.896 20.222 -14.233 1.00 29.34 200 SER A C 1
ATOM 755 O O . SER A 1 91 ? 2.895 19.527 -14.342 1.00 29.55 200 SER A O 1
ATOM 758 N N . GLU A 1 92 ? 5.080 19.715 -13.950 1.00 29.33 201 GLU A N 1
ATOM 759 C CA . GLU A 1 92 ? 5.262 18.300 -13.628 1.00 28.92 201 GLU A CA 1
ATOM 760 C C . GLU A 1 92 ? 4.434 17.859 -12.413 1.00 27.98 201 GLU A C 1
ATOM 761 O O . GLU A 1 92 ? 3.799 16.789 -12.456 1.00 27.44 201 GLU A O 1
ATOM 767 N N . LEU A 1 93 ? 4.390 18.665 -11.362 1.00 26.77 202 LEU A N 1
ATOM 768 C CA . LEU A 1 93 ? 3.594 18.270 -10.206 1.00 27.45 202 LEU A CA 1
ATOM 769 C C . LEU A 1 93 ? 2.078 18.336 -10.491 1.00 27.79 202 LEU A C 1
ATOM 770 O O . LEU A 1 93 ? 1.340 17.587 -9.936 1.00 28.76 202 LEU A O 1
ATOM 775 N N . ILE A 1 94 ? 1.612 19.248 -11.335 1.00 27.82 203 ILE A N 1
ATOM 776 C CA . ILE A 1 94 ? 0.182 19.350 -11.662 1.00 27.13 203 ILE A CA 1
ATOM 777 C C . ILE A 1 94 ? -0.233 18.097 -12.422 1.00 27.47 203 ILE A C 1
ATOM 778 O O . ILE A 1 94 ? -1.265 17.472 -12.154 1.00 25.65 203 ILE A O 1
ATOM 783 N N . GLU A 1 95 ? 0.619 17.712 -13.350 1.00 27.92 204 GLU A N 1
ATOM 784 C CA . GLU A 1 95 ? 0.358 16.508 -14.121 1.00 30.50 204 GLU A CA 1
ATOM 785 C C . GLU A 1 95 ? 0.343 15.303 -13.172 1.00 30.24 204 GLU A C 1
ATOM 786 O O . GLU A 1 95 ? -0.539 14.456 -13.263 1.00 30.11 204 GLU A O 1
ATOM 792 N N . HIS A 1 96 ? 1.313 15.231 -12.269 1.00 29.77 205 HIS A N 1
ATOM 793 C CA . HIS A 1 96 ? 1.415 14.103 -11.335 1.00 30.35 205 HIS A CA 1
ATOM 794 C C . HIS A 1 96 ? 0.185 14.009 -10.436 1.00 30.18 205 HIS A C 1
ATOM 795 O O . HIS A 1 96 ? -0.402 12.935 -10.283 1.00 28.70 205 HIS A O 1
ATOM 802 N N . PHE A 1 97 ? -0.211 15.130 -9.840 1.00 30.15 206 PHE A N 1
ATOM 803 C CA . PHE A 1 97 ? -1.360 15.101 -8.945 1.00 30.62 206 PHE A CA 1
ATOM 804 C C . PHE A 1 97 ? -2.717 15.215 -9.608 1.00 31.49 206 PHE A C 1
ATOM 805 O O . PHE A 1 97 ? -3.754 15.241 -8.893 1.00 31.58 206 PHE A O 1
ATOM 813 N N . THR A 1 98 ? -2.721 15.285 -10.936 1.00 31.49 207 THR A N 1
ATOM 814 C CA . THR A 1 98 ? -3.946 15.035 -11.673 1.00 32.24 207 THR A CA 1
ATOM 815 C C . THR A 1 98 ? -4.159 13.521 -11.797 1.00 34.15 207 THR A C 1
ATOM 816 O O . THR A 1 98 ? -5.278 13.064 -11.602 1.00 34.79 207 THR A O 1
ATOM 820 N N . ALA A 1 99 ? -3.109 12.748 -12.111 1.00 36.03 208 ALA A N 1
ATOM 821 C CA . ALA A 1 99 ? -3.234 11.273 -12.270 1.00 37.67 208 ALA A CA 1
ATOM 822 C C . ALA A 1 99 ? -3.419 10.569 -10.936 1.00 39.41 208 ALA A C 1
ATOM 823 O O . ALA A 1 99 ? -4.056 9.553 -10.870 1.00 40.21 208 ALA A O 1
ATOM 825 N N . THR A 1 100 ? -2.840 11.091 -9.869 1.00 42.71 209 THR A N 1
ATOM 826 C CA . THR A 1 100 ? -2.952 10.439 -8.560 1.00 44.68 209 THR A CA 1
ATOM 827 C C . THR A 1 100 ? -3.205 11.505 -7.485 1.00 46.33 209 THR A C 1
ATOM 828 O O . THR A 1 100 ? -2.423 12.436 -7.306 1.00 45.59 209 THR A O 1
ATOM 832 N N . ASP A 1 101 ? -4.346 11.369 -6.812 1.00 48.52 210 ASP A N 1
ATOM 833 C CA A ASP A 1 101 ? -4.710 12.241 -5.703 0.60 49.24 210 ASP A CA 1
ATOM 834 C CA B ASP A 1 101 ?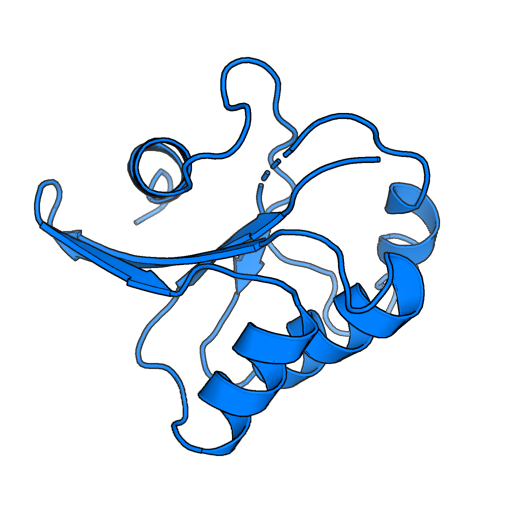 -4.701 12.252 -5.681 0.40 49.28 210 ASP A CA 1
ATOM 835 C C . ASP A 1 101 ? -3.656 12.045 -4.607 1.00 49.87 210 ASP A C 1
ATOM 836 O O . ASP A 1 101 ? -3.109 10.961 -4.467 1.00 50.35 210 ASP A O 1
ATOM 845 N N . PRO A 1 102 ? -3.342 13.098 -3.846 1.00 51.58 211 PRO A N 1
ATOM 846 C CA . PRO A 1 102 ? -2.331 12.965 -2.757 1.00 52.26 211 PRO A CA 1
ATOM 847 C C . PRO A 1 102 ? -2.849 12.429 -1.444 1.00 52.72 211 PRO A C 1
ATOM 848 O O . PRO A 1 102 ? -4.065 12.399 -1.227 1.00 53.11 211 PRO A O 1
ATOM 852 N N . ARG A 1 103 ? -1.928 12.112 -0.539 1.00 53.04 212 ARG A N 1
ATOM 853 C CA . ARG A 1 103 ? -2.221 11.131 0.492 1.00 53.39 212 ARG A CA 1
ATOM 854 C C . ARG A 1 103 ? -2.235 11.544 1.965 1.00 51.86 212 ARG A C 1
ATOM 855 O O . ARG A 1 103 ? -2.513 10.715 2.844 1.00 52.96 212 ARG A O 1
ATOM 863 N N . GLY A 1 104 ? -1.934 12.780 2.278 1.00 48.94 213 GLY A N 1
ATOM 864 C CA . GLY A 1 104 ? -2.055 13.164 3.659 1.00 46.61 213 GLY A CA 1
ATOM 865 C C . GLY A 1 104 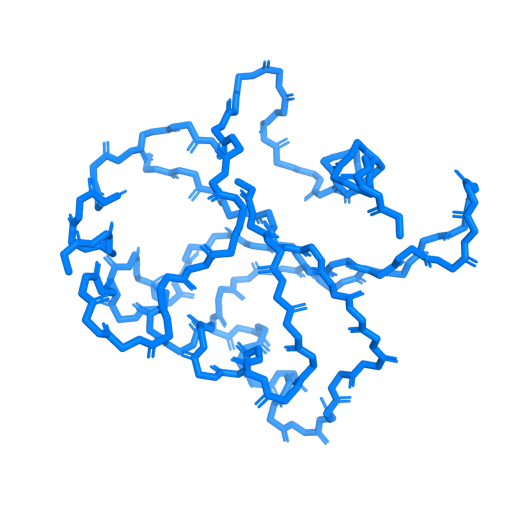? -1.838 14.615 3.635 1.00 44.56 213 GLY A C 1
ATOM 866 O O . GLY A 1 104 ? -1.653 15.175 2.563 1.00 44.90 213 GLY A O 1
ATOM 867 N N . GLU A 1 105 ? -1.883 15.243 4.785 1.00 42.12 214 GLU A N 1
ATOM 868 C CA . GLU A 1 105 ? -1.411 16.598 4.851 1.00 41.16 214 GLU A CA 1
ATOM 869 C C . GLU A 1 105 ? 0.006 16.646 4.253 1.00 38.06 214 GLU A C 1
ATOM 870 O O . GLU A 1 105 ? 0.858 15.779 4.520 1.00 37.14 214 GLU A O 1
ATOM 876 N N . ILE A 1 106 ? 0.225 17.643 3.403 1.00 34.55 215 ILE A N 1
ATOM 877 C CA . ILE A 1 106 ? 1.513 17.799 2.761 1.00 32.33 215 ILE A CA 1
ATOM 878 C C . ILE A 1 106 ? 2.099 19.166 3.066 1.00 30.46 215 ILE A C 1
ATOM 879 O O . ILE A 1 106 ? 1.424 20.051 3.577 1.00 28.79 215 ILE A O 1
ATOM 884 N N . VAL A 1 107 ? 3.377 19.275 2.749 1.00 29.54 216 VAL A N 1
ATOM 885 C CA . VAL A 1 107 ? 4.149 20.484 2.809 1.00 29.55 216 VAL A CA 1
ATOM 886 C C . VAL A 1 107 ? 4.540 20.751 1.361 1.00 29.80 216 VAL A C 1
ATOM 887 O O . VAL A 1 107 ? 4.953 19.827 0.611 1.00 29.62 216 VAL A O 1
ATOM 891 N N . ILE A 1 108 ? 4.371 22.019 0.950 1.00 28.95 217 ILE A N 1
ATOM 892 C CA . ILE A 1 108 ? 4.813 22.493 -0.315 1.00 27.85 217 ILE A CA 1
ATOM 893 C C . ILE A 1 108 ? 6.001 23.411 -0.086 1.00 28.26 217 ILE A C 1
ATOM 894 O O . ILE A 1 108 ? 5.908 24.392 0.679 1.00 27.83 217 ILE A O 1
ATOM 899 N N . VAL A 1 109 ? 7.113 23.079 -0.745 1.00 27.91 218 VAL A N 1
ATOM 900 C CA . VAL A 1 109 ? 8.320 23.926 -0.734 1.00 27.05 218 VAL A CA 1
ATOM 901 C C . VAL A 1 109 ? 8.497 24.456 -2.139 1.00 26.71 218 VAL A C 1
ATOM 902 O O . VAL A 1 109 ? 8.763 23.692 -3.080 1.00 26.93 218 VAL A O 1
ATOM 906 N N . LEU A 1 110 ? 8.276 25.764 -2.281 1.00 26.18 219 LEU A N 1
ATOM 907 C CA . LEU A 1 110 ? 8.243 26.469 -3.553 1.00 25.40 219 LEU A CA 1
ATOM 908 C C . LEU A 1 110 ? 9.491 27.360 -3.680 1.00 25.04 219 LEU A C 1
ATOM 909 O O . LEU A 1 110 ? 9.796 28.169 -2.813 1.00 24.55 219 LEU A O 1
ATOM 914 N N . ALA A 1 111 ? 10.178 27.208 -4.790 1.00 24.89 220 ALA A N 1
ATOM 915 C CA . ALA A 1 111 ? 11.333 28.039 -5.143 1.00 25.50 220 ALA A CA 1
ATOM 916 C C . ALA A 1 111 ? 10.901 29.483 -5.287 1.00 25.67 220 ALA A C 1
ATOM 917 O O . ALA A 1 111 ? 9.797 29.788 -5.795 1.00 24.36 220 ALA A O 1
ATOM 919 N N . GLY A 1 112 ? 11.739 30.381 -4.792 1.00 26.60 221 GLY A N 1
ATOM 920 C CA . GLY A 1 112 ? 11.498 31.800 -5.039 1.00 27.66 221 GLY A CA 1
ATOM 921 C C . GLY A 1 112 ? 11.891 32.251 -6.445 1.00 28.91 221 GLY A C 1
ATOM 922 O O . GLY A 1 112 ? 12.363 31.466 -7.264 1.00 29.06 221 GLY A O 1
ATOM 923 N N . ILE A 1 113 ? 11.748 33.547 -6.697 1.00 29.89 222 ILE A N 1
ATOM 924 C CA . ILE A 1 113 ? 12.178 34.176 -7.945 1.00 30.87 222 ILE A CA 1
ATOM 925 C C . ILE A 1 113 ? 13.679 34.425 -7.862 1.00 30.90 222 ILE A C 1
ATOM 926 O O . ILE A 1 113 ? 14.413 33.928 -8.721 1.00 33.47 222 ILE A O 1
#

Nearest PDB structures (foldseek):
  3ffy-assembly1_A-2  TM=1.007E+00  e=1.385E-23  Bacteroides fragilis NCTC 9343
  3fq6-assembly1_A  TM=9.375E-01  e=3.643E-20  Bacteroides thetaiotaomicron
  5hw4-assembly2_C-2  TM=9.137E-01  e=3.040E-12  Escherichia coli K-12
  3kwp-assembly1_A-2  TM=8.642E-01  e=1.036E-12  Levila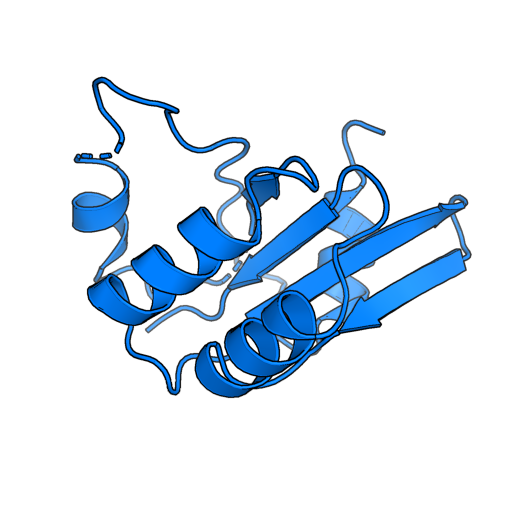ctobacillus brevis ATCC 367
  3nei-assembly1_B  TM=7.145E-01  e=1.332E-06  Rhodobacter capsulatus SB 1003

B-factor: mean 34.38, std 7.28, range [20.11, 74.54]

Foldseek 3Di:
DVVPVVVQLVVQPADRPDADEPEAQDPDPPVCVLLVQLQPQHKKYKDFQVCVLVVLVVCCVRNNQQWKKKKKDDPDPPDIDIDIGGSVVVNVVCVVPGDDGIIMMITHGD

Secondary structure (DSSP, 8-state):
-TTTHHHHHHHTTS--SS----BSPPSBTB--HHHHTTT-----EEE-TTTHHHHHHHHHHHH-TT-EEEEEEESSSS-EEEEEEEHHHHHHHHHHS---SSEEEEE---